Protein AF-A0A961V5B6-F1 (afdb_monomer_lite)

pLDDT: mean 80.82, std 15.7, range [35.03, 98.06]

Secondary structure (DSSP, 8-state):
------HHHHHHHHHHHHHHHHHHHHTTS------PPPPPPPPPPPPP-PPP----PPPP---------------S-------SS---EEEE---TT----TT---EEEP-TTHHHHHHHHHHHHHHHHHHHHHHHT-

Sequence (138 aa):
MASIFKPSRIISVAILLGAAGWVLSGEFGPLAEEQAPPEAAAPTQPVIPVQKVSVITAAPAEHQRSITLDCTTEADKSSIAVARANGVIVSLDVDRGDKVTAGETIATLSDEGRQAAVLQAKALLEQRQAEYDANKAL

Structure (mmCIF, N/CA/C/O backbone):
data_AF-A0A961V5B6-F1
#
_entry.id   AF-A0A961V5B6-F1
#
loop_
_atom_site.group_PDB
_atom_site.id
_atom_site.type_symbol
_atom_site.label_atom_id
_atom_site.label_alt_id
_atom_site.label_comp_id
_atom_site.label_asym_id
_atom_site.label_entity_id
_atom_site.label_seq_id
_atom_site.pdbx_PDB_ins_code
_atom_site.Cartn_x
_atom_site.Cartn_y
_atom_site.Cartn_z
_atom_site.occupancy
_atom_site.B_iso_or_equiv
_atom_site.auth_seq_id
_atom_site.auth_comp_id
_atom_site.auth_asym_id
_atom_site.auth_atom_id
_atom_site.pdbx_PDB_model_num
ATOM 1 N N . MET A 1 1 ? 29.535 62.361 -139.869 1.00 43.06 1 MET A N 1
ATOM 2 C CA . MET A 1 1 ? 30.881 62.222 -140.465 1.00 43.06 1 MET A CA 1
ATOM 3 C C . MET A 1 1 ? 31.906 62.675 -139.427 1.00 43.06 1 MET A C 1
ATOM 5 O O . MET A 1 1 ? 31.739 63.754 -138.888 1.00 43.06 1 MET A O 1
ATOM 9 N N . ALA A 1 2 ? 32.875 61.807 -139.113 1.00 49.53 2 ALA A N 1
ATOM 10 C CA . ALA A 1 2 ? 34.070 62.023 -138.277 1.00 49.53 2 ALA A CA 1
ATOM 11 C C . ALA A 1 2 ? 33.914 62.441 -136.790 1.00 49.53 2 ALA A C 1
ATOM 13 O O . ALA A 1 2 ? 33.891 63.612 -136.438 1.00 49.53 2 ALA A O 1
ATOM 14 N N . SER A 1 3 ? 34.007 61.452 -135.893 1.00 56.03 3 SER A N 1
ATOM 15 C CA . SER A 1 3 ? 34.935 61.511 -134.746 1.00 56.03 3 SER A CA 1
ATOM 16 C C . SER A 1 3 ? 35.261 60.070 -134.324 1.00 56.03 3 SER A C 1
ATOM 18 O O . SER A 1 3 ? 34.762 59.540 -133.334 1.00 56.03 3 SER A O 1
ATOM 20 N N . ILE A 1 4 ? 36.022 59.388 -135.186 1.00 60.25 4 ILE A N 1
ATOM 21 C CA . ILE A 1 4 ? 36.397 57.964 -135.078 1.00 60.25 4 ILE A CA 1
ATOM 22 C C . ILE A 1 4 ? 37.660 57.768 -134.206 1.00 60.25 4 ILE A C 1
ATOM 24 O O . ILE A 1 4 ? 38.036 56.645 -133.897 1.00 60.25 4 ILE A O 1
ATOM 28 N N . PHE A 1 5 ? 38.250 58.850 -133.686 1.00 59.81 5 PHE A N 1
ATOM 29 C CA . PHE A 1 5 ? 39.493 58.818 -132.909 1.00 59.81 5 PHE A CA 1
ATOM 30 C C . PHE A 1 5 ? 39.295 59.333 -131.471 1.00 59.81 5 PHE A C 1
ATOM 32 O O . PHE A 1 5 ? 39.685 60.446 -131.131 1.00 59.81 5 PHE A O 1
ATOM 39 N N . LYS A 1 6 ? 38.680 58.511 -130.606 1.00 71.56 6 LYS A N 1
ATOM 40 C CA . LYS A 1 6 ? 38.851 58.601 -129.140 1.00 71.56 6 LYS A CA 1
ATOM 41 C C . LYS A 1 6 ? 39.919 57.569 -128.739 1.00 71.56 6 LYS A C 1
ATOM 43 O O . LYS A 1 6 ? 39.767 56.419 -129.155 1.00 71.56 6 LYS A O 1
ATOM 48 N N . PRO A 1 7 ? 40.926 57.904 -127.908 1.00 69.31 7 PRO A N 1
ATOM 49 C CA . PRO A 1 7 ? 41.998 56.970 -127.526 1.00 69.31 7 PRO A CA 1
ATOM 50 C C . PRO A 1 7 ? 41.455 55.671 -126.912 1.00 69.31 7 PRO A C 1
ATOM 52 O O . PRO A 1 7 ? 41.961 54.589 -127.188 1.00 69.31 7 PRO A O 1
ATOM 55 N N . SER A 1 8 ? 40.334 55.759 -126.191 1.00 70.19 8 SER A N 1
ATOM 56 C CA . SER A 1 8 ? 39.622 54.602 -125.640 1.00 70.19 8 SER A CA 1
ATOM 57 C C . SER A 1 8 ? 39.168 53.586 -126.701 1.00 70.19 8 SER A C 1
ATOM 59 O O . SER A 1 8 ? 39.283 52.392 -126.457 1.00 70.19 8 SER A O 1
ATOM 61 N N . ARG A 1 9 ? 38.720 54.008 -127.895 1.00 75.00 9 ARG A N 1
ATOM 62 C CA . ARG A 1 9 ? 38.249 53.066 -128.931 1.00 75.00 9 ARG A CA 1
ATOM 63 C C . ARG A 1 9 ? 39.391 52.295 -129.589 1.00 75.00 9 ARG A C 1
ATOM 65 O O . ARG A 1 9 ? 39.217 51.124 -129.902 1.00 75.00 9 ARG A O 1
ATOM 72 N N . ILE A 1 10 ? 40.552 52.928 -129.757 1.00 79.69 10 ILE A N 1
ATOM 73 C CA . ILE A 1 10 ? 41.755 52.266 -130.285 1.00 79.69 10 ILE A CA 1
ATOM 74 C C . ILE A 1 10 ? 42.241 51.213 -129.286 1.00 79.69 10 ILE A C 1
ATOM 76 O O . ILE A 1 10 ? 42.517 50.083 -129.676 1.00 79.69 10 ILE A O 1
ATOM 80 N N . ILE A 1 11 ? 42.264 51.560 -127.994 1.00 80.19 11 ILE A N 1
ATOM 81 C CA . ILE A 1 11 ? 42.634 50.632 -126.919 1.00 80.19 11 ILE A CA 1
ATOM 82 C C . ILE A 1 11 ? 41.656 49.450 -126.866 1.00 80.19 11 ILE A C 1
ATOM 84 O O . ILE A 1 11 ? 42.095 48.308 -126.783 1.00 80.19 11 ILE A O 1
ATOM 88 N N . SER A 1 12 ? 40.345 49.687 -126.996 1.00 76.81 12 SER A N 1
ATOM 89 C CA . SER A 1 12 ? 39.357 48.602 -127.049 1.00 76.81 12 SER A CA 1
ATOM 90 C C . SER A 1 12 ? 39.574 47.666 -128.238 1.00 76.81 12 SER A C 1
ATOM 92 O O . SER A 1 12 ? 39.544 46.457 -128.048 1.00 76.81 12 SER A O 1
ATOM 94 N N . VAL A 1 13 ? 39.833 48.190 -129.442 1.00 83.75 13 VAL A N 1
ATOM 95 C CA . VAL A 1 13 ? 40.105 47.351 -130.625 1.00 83.75 13 VAL A CA 1
ATOM 96 C C . VAL A 1 13 ? 41.406 46.560 -130.458 1.00 83.75 13 VAL A C 1
ATOM 98 O O . VAL A 1 13 ? 41.445 45.384 -130.809 1.00 83.75 13 VAL A O 1
ATOM 101 N N . ALA A 1 14 ? 42.447 47.157 -129.871 1.00 84.25 14 ALA A N 1
ATOM 102 C CA . ALA A 1 14 ? 43.708 46.470 -129.600 1.00 84.25 14 ALA A CA 1
ATOM 103 C C . ALA A 1 14 ? 43.548 45.327 -128.581 1.00 84.25 14 ALA A C 1
ATOM 105 O O . ALA A 1 14 ? 44.063 44.235 -128.809 1.00 84.25 14 ALA A O 1
ATOM 106 N N . ILE A 1 15 ? 42.791 45.542 -127.498 1.00 85.62 15 ILE A N 1
ATOM 107 C CA . ILE A 1 15 ? 42.483 44.492 -126.513 1.00 85.62 15 ILE A CA 1
ATOM 108 C C . ILE A 1 15 ? 41.658 43.375 -127.161 1.00 85.62 15 ILE A C 1
ATOM 110 O O . ILE A 1 15 ? 41.930 42.203 -126.922 1.00 85.62 15 ILE A O 1
ATOM 114 N N . LEU A 1 16 ? 40.683 43.722 -128.005 1.00 85.94 16 LEU A N 1
ATOM 115 C CA . LEU A 1 16 ? 39.816 42.747 -128.670 1.00 85.94 16 LEU A CA 1
ATOM 116 C C . LEU A 1 16 ? 40.607 41.881 -129.664 1.00 85.94 16 LEU A C 1
ATOM 118 O O . LEU A 1 16 ? 40.437 40.666 -129.678 1.00 85.94 16 LEU A O 1
ATOM 122 N N . LEU A 1 17 ? 41.532 42.478 -130.423 1.00 87.62 17 LEU A N 1
ATOM 123 C CA . LEU A 1 17 ? 42.454 41.735 -131.288 1.00 87.62 17 LEU A CA 1
ATOM 124 C C . LEU A 1 17 ? 43.457 40.892 -130.491 1.00 87.62 17 LEU A C 1
ATOM 126 O O . LEU A 1 17 ? 43.733 39.761 -130.881 1.00 87.62 17 LEU A O 1
ATOM 130 N N . GLY A 1 18 ? 43.965 41.398 -129.365 1.00 87.38 18 GLY A N 1
ATOM 131 C CA . GLY A 1 18 ? 44.850 40.640 -128.478 1.00 87.38 18 GLY A CA 1
ATOM 132 C C . GLY A 1 18 ? 44.160 39.418 -127.867 1.00 87.38 18 GLY A C 1
ATOM 133 O O . GLY A 1 18 ? 44.711 38.323 -127.901 1.00 87.38 18 GLY A O 1
ATOM 134 N N . ALA A 1 19 ? 42.930 39.581 -127.377 1.00 83.31 19 ALA A N 1
ATOM 135 C CA . ALA A 1 19 ? 42.130 38.490 -126.826 1.00 83.31 19 ALA A CA 1
ATOM 136 C C . ALA A 1 19 ? 41.727 37.474 -127.905 1.00 83.31 19 ALA A C 1
ATOM 138 O O . ALA A 1 19 ? 41.834 36.272 -127.677 1.00 83.31 19 ALA A O 1
ATOM 139 N N . ALA A 1 20 ? 41.326 37.936 -129.095 1.00 82.19 20 ALA A N 1
ATOM 140 C CA . ALA A 1 20 ? 41.013 37.052 -130.216 1.00 82.19 20 ALA A CA 1
ATOM 141 C C . ALA A 1 20 ? 42.246 36.258 -130.676 1.00 82.19 20 ALA A C 1
ATOM 143 O O . ALA A 1 20 ? 42.146 35.054 -130.893 1.00 82.19 20 ALA A O 1
ATOM 144 N N . GLY A 1 21 ? 43.414 36.903 -130.763 1.00 82.81 21 GLY A N 1
ATOM 145 C CA . GLY A 1 21 ? 44.679 36.235 -131.071 1.00 82.81 21 GLY A CA 1
ATOM 146 C C . GLY A 1 21 ? 45.095 35.226 -129.998 1.00 82.81 21 GLY A C 1
ATOM 147 O O . GLY A 1 21 ? 45.546 34.136 -130.333 1.00 82.81 21 GLY A O 1
ATOM 148 N N . TRP A 1 22 ? 44.890 35.546 -128.717 1.00 82.12 22 TRP A N 1
ATOM 149 C CA . TRP A 1 22 ? 45.167 34.635 -127.602 1.00 82.12 22 TRP A CA 1
ATOM 150 C C . TRP A 1 22 ? 44.272 33.393 -127.630 1.00 82.12 22 TRP A C 1
ATOM 152 O O . TRP A 1 22 ? 44.766 32.277 -127.501 1.00 82.12 22 TRP A O 1
ATOM 162 N N . VAL A 1 23 ? 42.964 33.573 -127.835 1.00 77.94 23 VAL A N 1
ATOM 163 C CA . VAL A 1 23 ? 42.005 32.459 -127.907 1.00 77.94 23 VAL A CA 1
ATOM 164 C C . VAL A 1 23 ? 42.283 31.588 -129.130 1.00 77.94 23 VAL A C 1
ATOM 166 O O . VAL A 1 23 ? 42.358 30.373 -128.989 1.00 77.94 23 VAL A O 1
ATOM 169 N N . LEU A 1 24 ? 42.546 32.185 -130.301 1.00 75.50 24 LEU A N 1
ATOM 170 C CA . LEU A 1 24 ? 42.969 31.412 -131.474 1.00 75.50 24 LEU A CA 1
ATOM 171 C C . LEU A 1 24 ? 44.309 30.692 -131.257 1.00 75.50 24 LEU A C 1
ATOM 173 O O . LEU A 1 24 ? 44.512 29.631 -131.835 1.00 75.50 24 LEU A O 1
ATOM 177 N N . SER A 1 25 ? 45.215 31.232 -130.436 1.00 72.88 25 SER A N 1
ATOM 178 C CA . SER A 1 25 ? 46.478 30.565 -130.091 1.00 72.88 25 SER A CA 1
ATOM 179 C C . SER A 1 25 ? 46.296 29.395 -129.116 1.00 72.88 25 SER A C 1
ATOM 181 O O . SER A 1 25 ? 47.168 28.530 -129.062 1.00 72.88 25 SER A O 1
ATOM 183 N N . GLY A 1 26 ? 45.206 29.363 -128.344 1.00 64.38 26 GLY A N 1
ATOM 184 C CA . GLY A 1 26 ? 44.934 28.310 -127.363 1.00 64.38 26 GLY A CA 1
ATOM 185 C C . GLY A 1 26 ? 44.468 26.987 -127.978 1.00 64.38 26 GLY A C 1
ATOM 186 O O . GLY A 1 26 ? 44.715 25.936 -127.396 1.00 64.38 26 GLY A O 1
ATOM 187 N N . GLU A 1 27 ? 43.864 27.019 -129.169 1.00 66.31 27 GLU A N 1
ATOM 188 C CA . GLU A 1 27 ? 43.290 25.827 -129.821 1.00 66.31 27 GLU A CA 1
ATOM 189 C C . GLU A 1 27 ? 44.339 24.951 -130.553 1.00 66.31 27 GLU A C 1
ATOM 191 O O . GLU A 1 27 ? 44.025 23.846 -130.986 1.00 66.31 27 GLU A O 1
ATOM 196 N N . PHE A 1 28 ? 45.594 25.407 -130.699 1.00 59.09 28 PHE A N 1
ATOM 197 C CA . PHE A 1 28 ? 46.658 24.680 -131.426 1.00 59.09 28 PHE A CA 1
ATOM 198 C C . PHE A 1 28 ? 47.713 24.004 -130.519 1.00 59.09 28 PHE A C 1
ATOM 200 O O . PHE A 1 28 ? 48.795 23.647 -130.989 1.00 59.09 28 PHE A O 1
ATOM 207 N N . GLY A 1 29 ? 47.418 23.803 -129.228 1.00 58.09 29 GLY A N 1
ATOM 208 C CA . GLY A 1 29 ? 48.256 23.037 -128.290 1.00 58.09 29 GLY A CA 1
ATOM 209 C C . GLY A 1 29 ? 47.795 21.573 -128.148 1.00 58.09 29 GLY A C 1
ATOM 210 O O . GLY A 1 29 ? 46.592 21.333 -128.102 1.00 58.09 29 GLY A O 1
ATOM 211 N N . PRO A 1 30 ? 48.708 20.580 -128.097 1.00 49.88 30 PRO A N 1
ATOM 212 C CA . PRO A 1 30 ? 48.366 19.158 -128.196 1.00 49.88 30 PRO A CA 1
ATOM 213 C C . PRO A 1 30 ? 47.560 18.650 -126.991 1.00 49.88 30 PRO 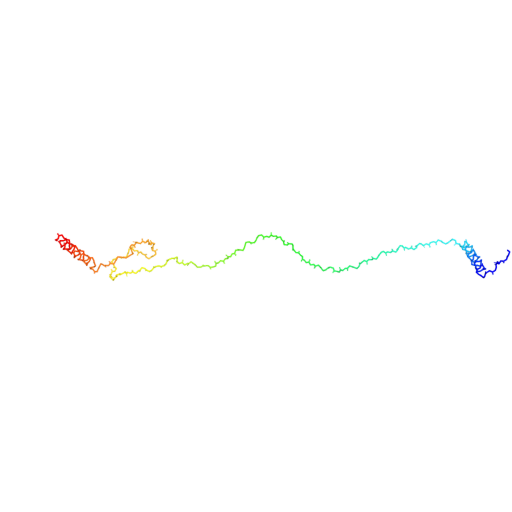A C 1
ATOM 215 O O . PRO A 1 30 ? 47.817 19.047 -125.856 1.00 49.88 30 PRO A O 1
ATOM 218 N N . LEU A 1 31 ? 46.616 17.737 -127.257 1.00 53.81 31 LEU A N 1
ATOM 219 C CA . LEU A 1 31 ? 45.800 17.048 -126.256 1.00 53.81 31 LEU A CA 1
ATOM 220 C C . LEU A 1 31 ? 46.696 16.381 -125.200 1.00 53.81 31 LEU A C 1
ATOM 222 O O . LEU A 1 31 ? 47.397 15.416 -125.503 1.00 53.81 31 LEU A O 1
ATOM 226 N N . ALA A 1 32 ? 46.653 16.894 -123.972 1.00 47.47 32 ALA A N 1
ATOM 227 C CA . ALA A 1 32 ? 47.271 16.295 -122.797 1.00 47.47 32 ALA A CA 1
ATOM 228 C C . ALA A 1 32 ? 46.168 15.915 -121.797 1.00 47.47 32 ALA A C 1
ATOM 230 O O . ALA A 1 32 ? 45.407 16.768 -121.342 1.00 47.47 32 ALA A O 1
ATOM 231 N N . GLU A 1 33 ? 46.068 14.618 -121.515 1.00 45.41 33 GLU A N 1
ATOM 232 C CA . GLU A 1 33 ? 45.246 14.024 -120.461 1.00 45.41 33 GLU A CA 1
ATOM 233 C C . GLU A 1 33 ? 45.683 14.477 -119.053 1.00 45.41 33 GLU A C 1
ATOM 235 O O . GLU A 1 33 ? 46.868 14.699 -118.805 1.00 45.41 33 GLU A O 1
ATOM 240 N N . GLU A 1 34 ? 44.701 14.458 -118.138 1.00 40.81 34 GLU A N 1
ATOM 241 C CA . GLU A 1 34 ? 44.824 14.068 -116.721 1.00 40.81 34 GLU A CA 1
ATOM 242 C C . GLU A 1 34 ? 44.805 15.154 -115.602 1.00 40.81 34 GLU A C 1
ATOM 244 O O . GLU A 1 34 ? 45.615 16.076 -115.553 1.00 40.81 34 GLU A O 1
ATOM 249 N N . GLN A 1 35 ? 43.904 14.887 -114.630 1.00 35.03 35 GLN A N 1
ATOM 250 C CA . GLN A 1 35 ? 43.774 15.326 -113.218 1.00 35.03 35 GLN A CA 1
ATOM 251 C C . GLN A 1 35 ? 42.847 16.500 -112.813 1.00 35.03 35 GLN A C 1
ATOM 253 O O . GLN A 1 35 ? 43.158 17.684 -112.918 1.00 35.03 35 GLN A O 1
ATOM 258 N N . ALA A 1 36 ? 41.726 16.113 -112.183 1.00 45.94 36 ALA A N 1
ATOM 259 C CA . ALA A 1 36 ? 40.773 16.940 -111.437 1.00 45.94 36 ALA A CA 1
ATOM 260 C C . ALA A 1 36 ? 41.223 17.211 -109.973 1.00 45.94 36 ALA A C 1
ATOM 262 O O . ALA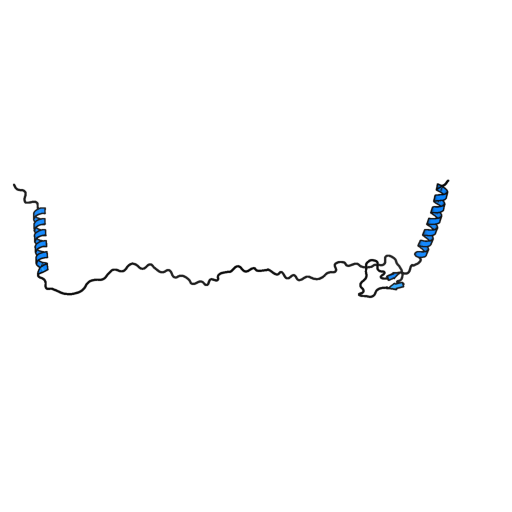 A 1 36 ? 41.631 16.266 -109.293 1.00 45.94 36 ALA A O 1
ATOM 263 N N . PRO A 1 37 ? 41.101 18.449 -109.446 1.00 56.00 37 PRO A N 1
ATOM 264 C CA . PRO A 1 37 ? 41.290 18.747 -108.012 1.00 56.00 37 PRO A CA 1
ATOM 265 C C . PRO A 1 37 ? 40.028 18.567 -107.121 1.00 56.00 37 PRO A C 1
ATOM 267 O O . PRO A 1 37 ? 38.917 18.753 -107.617 1.00 56.00 37 PRO A O 1
ATOM 270 N N . PRO A 1 38 ? 40.176 18.249 -105.809 1.00 49.09 38 PRO A N 1
ATOM 271 C CA . PRO A 1 38 ? 39.114 17.708 -104.947 1.00 49.09 38 PRO A CA 1
ATOM 272 C C . PRO A 1 38 ? 38.371 18.724 -104.048 1.00 49.09 38 PRO A C 1
ATOM 274 O O . PRO A 1 38 ? 38.871 19.799 -103.721 1.00 49.09 38 PRO A O 1
ATOM 277 N N . GLU A 1 39 ? 37.175 18.300 -103.622 1.00 51.47 39 GLU A N 1
ATOM 278 C CA . GLU A 1 39 ? 36.188 18.912 -102.714 1.00 51.47 39 GLU A CA 1
ATOM 279 C C . GLU A 1 39 ? 36.767 19.425 -101.370 1.00 51.47 39 GLU A C 1
ATOM 281 O O . GLU A 1 39 ? 37.502 18.717 -100.678 1.00 51.47 39 GLU A O 1
ATOM 286 N N . ALA A 1 40 ? 36.386 20.641 -100.954 1.00 48.06 40 ALA A N 1
ATOM 287 C CA . ALA A 1 40 ? 36.785 21.251 -99.682 1.00 48.06 40 ALA A CA 1
ATOM 288 C C . ALA A 1 40 ? 35.875 20.819 -98.509 1.00 48.06 40 ALA A C 1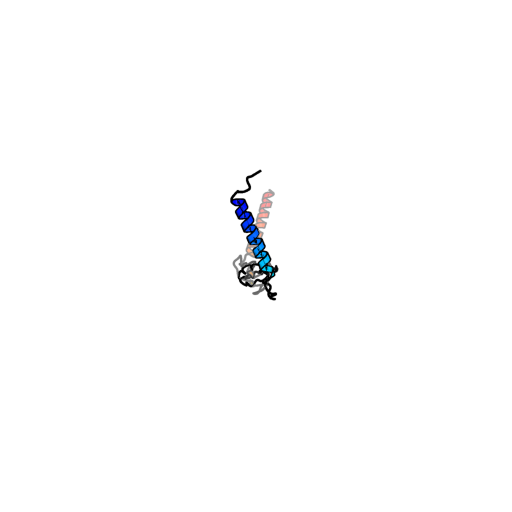
ATOM 290 O O . ALA A 1 40 ? 34.655 20.957 -98.561 1.00 48.06 40 ALA A O 1
ATOM 291 N N . ALA A 1 41 ? 36.492 20.330 -97.428 1.00 50.16 41 ALA A N 1
ATOM 292 C CA . ALA A 1 41 ? 35.846 19.826 -96.214 1.00 50.16 41 ALA A CA 1
ATOM 293 C C . ALA A 1 41 ? 35.311 20.932 -95.271 1.00 50.16 41 ALA A C 1
ATOM 295 O O . ALA A 1 41 ? 35.925 21.987 -95.109 1.00 50.16 41 ALA A O 1
ATOM 296 N N . ALA A 1 42 ? 34.184 20.655 -94.602 1.00 51.50 42 ALA A N 1
ATOM 297 C CA . ALA A 1 42 ? 33.526 21.518 -93.611 1.00 51.50 42 ALA A CA 1
ATOM 298 C C . ALA A 1 42 ? 34.279 21.590 -92.253 1.00 51.50 42 ALA A C 1
ATOM 300 O O . ALA A 1 42 ? 34.968 20.635 -91.891 1.00 51.50 42 ALA A O 1
ATOM 301 N N . PRO A 1 43 ? 34.141 22.682 -91.465 1.00 50.81 43 PRO A N 1
ATOM 302 C CA . PRO A 1 43 ? 34.921 22.888 -90.243 1.00 50.81 43 P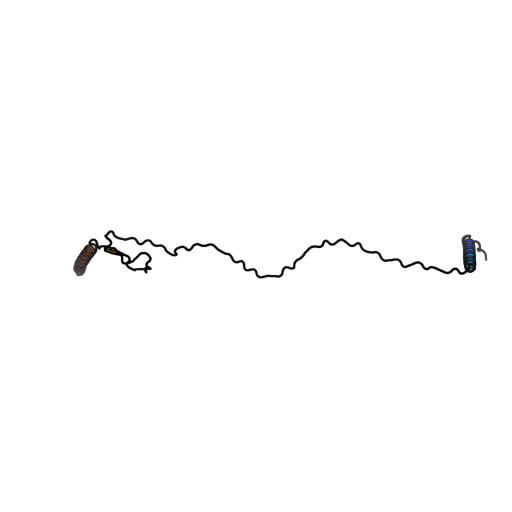RO A CA 1
ATOM 303 C C . PRO A 1 43 ? 34.402 22.077 -89.041 1.00 50.81 43 PRO A C 1
ATOM 305 O O . PRO A 1 43 ? 33.218 22.100 -88.703 1.00 50.81 43 PRO A O 1
ATOM 308 N N . THR A 1 44 ? 35.326 21.401 -88.355 1.00 53.25 44 THR A N 1
ATOM 309 C CA . THR A 1 44 ? 35.107 20.612 -87.131 1.00 53.25 44 THR A CA 1
ATOM 310 C C . THR A 1 44 ? 35.075 21.509 -85.887 1.00 53.25 44 THR A C 1
ATOM 312 O O . THR A 1 44 ? 36.004 22.279 -85.650 1.00 53.25 44 THR A O 1
ATOM 315 N N . GLN A 1 45 ? 34.025 21.398 -85.066 1.00 60.22 45 GLN A N 1
ATOM 316 C CA . GLN A 1 45 ? 33.906 22.103 -83.778 1.00 60.22 45 GLN A CA 1
ATOM 317 C C . GLN A 1 45 ? 34.781 21.446 -82.685 1.00 60.22 45 GLN A C 1
ATOM 319 O O . GLN A 1 45 ? 34.901 20.218 -82.667 1.00 60.22 45 GLN A O 1
ATOM 324 N N . PRO A 1 46 ? 35.377 22.218 -81.753 1.00 61.81 46 PRO A N 1
ATOM 325 C CA . PRO A 1 46 ? 36.260 21.679 -80.720 1.00 61.81 46 PRO A CA 1
ATOM 326 C C . PRO A 1 46 ? 35.480 20.954 -79.610 1.00 61.81 46 PRO A C 1
ATOM 328 O O . PRO A 1 46 ? 34.526 21.481 -79.041 1.00 61.81 46 PRO A O 1
ATOM 331 N N . VAL A 1 47 ? 35.922 19.738 -79.282 1.00 63.44 47 VAL A N 1
ATOM 332 C CA . VAL A 1 47 ? 35.336 18.871 -78.249 1.00 63.44 47 VAL A CA 1
ATOM 333 C C . VAL A 1 47 ? 35.907 19.239 -76.874 1.00 63.44 47 VAL A C 1
ATOM 335 O O . VAL A 1 47 ? 37.105 19.099 -76.635 1.00 63.44 47 VAL A O 1
ATOM 338 N N . ILE A 1 48 ? 35.051 19.700 -75.959 1.00 66.38 48 ILE A N 1
ATOM 339 C CA . ILE A 1 48 ? 35.401 19.995 -74.559 1.00 66.38 48 ILE A CA 1
ATOM 340 C C . ILE A 1 48 ? 35.499 18.666 -73.779 1.00 66.38 48 ILE A C 1
ATOM 342 O O . ILE A 1 48 ? 34.568 17.860 -73.860 1.00 66.38 48 ILE A O 1
ATOM 346 N N . PRO A 1 49 ? 36.577 18.398 -73.014 1.00 71.31 49 PRO A N 1
ATOM 347 C CA . PRO A 1 49 ? 36.713 17.146 -72.276 1.00 71.31 49 PRO A CA 1
ATOM 348 C C . PRO A 1 49 ? 35.747 17.106 -71.084 1.00 71.31 49 PRO A C 1
ATOM 350 O O . PRO A 1 49 ? 35.926 17.803 -70.087 1.00 71.31 49 PRO A O 1
ATOM 353 N N . VAL A 1 50 ? 34.716 16.268 -71.182 1.00 70.94 50 VAL A N 1
ATOM 354 C CA . VAL A 1 50 ? 33.759 16.013 -70.097 1.00 70.94 50 VAL A CA 1
ATOM 355 C C . VAL A 1 50 ? 34.386 15.132 -69.013 1.00 70.94 50 VAL A C 1
ATOM 357 O O . VAL A 1 50 ? 34.834 14.013 -69.275 1.00 70.94 50 VAL A O 1
ATOM 360 N N . GLN A 1 51 ? 34.416 15.636 -67.778 1.00 75.56 51 GLN A N 1
ATOM 361 C CA . GLN A 1 51 ? 34.850 14.874 -66.608 1.00 75.56 51 GLN A CA 1
ATOM 362 C C . GLN A 1 51 ? 33.809 13.804 -66.263 1.00 75.56 51 GLN A C 1
ATOM 364 O O . GLN A 1 51 ? 32.623 14.092 -66.110 1.00 75.56 51 GLN A O 1
ATOM 369 N N . LYS A 1 52 ? 34.257 12.550 -66.144 1.00 78.69 52 LYS A N 1
ATOM 370 C CA . LYS A 1 52 ? 33.401 11.426 -65.756 1.00 78.69 52 LYS A CA 1
ATOM 371 C C . LYS A 1 52 ? 33.179 11.456 -64.246 1.00 78.69 52 LYS A C 1
ATOM 373 O O . LYS A 1 52 ? 34.135 11.335 -63.486 1.00 78.69 52 LYS A O 1
ATOM 378 N N . VAL A 1 53 ? 31.922 11.574 -63.833 1.00 81.38 53 VAL A N 1
ATOM 379 C CA . VAL A 1 53 ? 31.493 11.468 -62.435 1.00 81.38 53 VAL A CA 1
ATOM 380 C C . VAL A 1 53 ? 30.611 10.238 -62.266 1.00 81.38 53 VAL A C 1
ATOM 382 O O . VAL A 1 53 ? 29.845 9.885 -63.164 1.00 81.38 53 VAL A O 1
ATOM 385 N N . SER A 1 54 ? 30.726 9.566 -61.127 1.00 78.69 54 SER A N 1
ATOM 386 C CA . SER A 1 54 ? 29.799 8.506 -60.747 1.00 78.69 54 SER A CA 1
ATOM 387 C C . SER A 1 54 ? 28.557 9.127 -60.116 1.00 78.69 54 SER A C 1
ATOM 389 O O . SER A 1 54 ? 28.648 9.953 -59.209 1.00 78.69 54 SER A O 1
ATOM 391 N N . VAL A 1 55 ? 27.386 8.721 -60.599 1.00 86.38 55 VAL A N 1
ATOM 392 C CA . VAL A 1 55 ? 26.093 9.108 -60.030 1.00 86.38 55 VAL A CA 1
ATOM 393 C C . VAL A 1 55 ? 25.323 7.861 -59.629 1.00 86.38 55 VAL A C 1
ATOM 395 O O . VAL A 1 55 ? 25.451 6.810 -60.257 1.00 86.38 55 VAL A O 1
ATOM 398 N N . ILE A 1 56 ? 24.512 7.992 -58.586 1.00 85.62 56 ILE A N 1
ATOM 399 C CA . ILE A 1 56 ? 23.536 6.986 -58.184 1.00 85.62 56 ILE A CA 1
ATOM 400 C C . ILE A 1 56 ? 22.173 7.658 -58.048 1.00 85.62 56 ILE A C 1
ATOM 402 O O . ILE A 1 56 ? 22.057 8.745 -57.480 1.00 85.62 56 ILE A O 1
ATOM 406 N N . THR A 1 57 ? 21.141 7.027 -58.602 1.00 84.12 57 THR A N 1
ATOM 407 C CA . THR A 1 57 ? 19.767 7.523 -58.520 1.00 84.12 57 THR A CA 1
ATOM 408 C C . THR A 1 57 ? 19.167 7.113 -57.181 1.00 84.12 57 THR A C 1
ATOM 410 O O . THR A 1 57 ? 19.019 5.925 -56.901 1.00 84.12 57 THR A O 1
ATOM 413 N N . ALA A 1 58 ? 18.824 8.095 -56.348 1.00 81.88 58 ALA A N 1
ATOM 414 C CA . ALA A 1 58 ? 18.134 7.848 -55.089 1.00 81.88 58 ALA A CA 1
ATOM 415 C C . ALA A 1 58 ? 16.653 7.534 -55.357 1.00 81.88 58 ALA A C 1
ATOM 417 O O . ALA A 1 58 ? 15.936 8.355 -55.929 1.00 81.88 58 ALA A O 1
ATOM 418 N N . ALA A 1 59 ? 16.202 6.351 -54.940 1.00 85.62 59 ALA A N 1
ATOM 419 C CA . ALA A 1 59 ? 14.788 5.996 -54.909 1.00 85.62 59 ALA A CA 1
ATOM 420 C C . ALA A 1 59 ? 14.206 6.311 -53.519 1.00 85.62 59 ALA A C 1
ATOM 422 O O . ALA A 1 59 ? 14.898 6.108 -52.516 1.00 85.62 59 ALA A O 1
ATOM 423 N N . PRO A 1 60 ? 12.957 6.802 -53.429 1.00 79.19 60 PRO A N 1
ATOM 424 C CA . PRO A 1 60 ? 12.313 7.045 -52.147 1.00 79.19 60 PRO A CA 1
ATOM 425 C C . PRO A 1 60 ? 12.112 5.716 -51.412 1.00 79.19 60 PRO A C 1
ATOM 427 O O . PRO A 1 60 ? 11.435 4.817 -51.904 1.00 79.19 60 PRO A O 1
ATOM 430 N N . ALA A 1 61 ? 12.716 5.604 -50.232 1.00 82.38 61 ALA A N 1
ATOM 431 C CA . ALA A 1 61 ? 12.527 4.491 -49.314 1.00 82.38 61 ALA A CA 1
ATOM 432 C C . ALA A 1 61 ? 11.926 5.029 -48.012 1.00 82.38 61 ALA A C 1
ATOM 434 O O . ALA A 1 61 ? 12.417 6.019 -47.466 1.00 82.38 61 ALA A O 1
ATOM 435 N N . GLU A 1 62 ? 10.868 4.388 -47.513 1.00 79.62 62 GLU A N 1
ATOM 436 C CA . GLU A 1 62 ? 10.344 4.695 -46.183 1.00 79.62 62 GLU A CA 1
ATOM 437 C C . GLU A 1 62 ? 11.361 4.269 -45.125 1.00 79.62 62 GLU A C 1
ATOM 439 O O . GLU A 1 62 ? 11.805 3.122 -45.080 1.00 79.62 62 GLU A O 1
ATOM 444 N N . HIS A 1 63 ? 11.745 5.213 -44.270 1.00 77.44 63 HIS A N 1
ATOM 445 C CA . HIS A 1 63 ? 12.694 4.976 -43.195 1.00 77.44 63 HIS A CA 1
ATOM 446 C C . HIS A 1 63 ? 12.000 5.235 -41.861 1.00 77.44 63 HIS A C 1
ATOM 448 O O . HIS A 1 63 ? 11.719 6.381 -41.509 1.00 77.44 63 HIS A O 1
ATOM 454 N N . GLN A 1 64 ? 11.710 4.174 -41.108 1.00 74.44 64 GLN A N 1
ATOM 455 C CA . GLN A 1 64 ? 11.239 4.310 -39.734 1.00 74.44 64 GLN A CA 1
ATOM 456 C C . GLN A 1 64 ? 12.442 4.450 -38.805 1.00 74.44 64 GLN A C 1
ATOM 458 O O . GLN A 1 64 ? 13.229 3.524 -38.624 1.00 74.44 64 GLN A O 1
ATOM 463 N N . ARG A 1 65 ? 12.586 5.630 -38.202 1.00 81.38 65 ARG A N 1
ATOM 464 C CA . ARG A 1 65 ? 13.518 5.841 -37.094 1.00 81.38 65 ARG A CA 1
ATOM 465 C C . ARG A 1 65 ? 12.978 5.125 -35.857 1.00 81.38 65 ARG A C 1
ATOM 467 O O . ARG A 1 65 ? 12.012 5.589 -35.260 1.00 81.38 65 ARG A O 1
ATOM 474 N N . SER A 1 66 ? 13.613 4.031 -35.451 1.00 83.00 66 SER A N 1
ATOM 475 C CA . SER A 1 66 ? 13.417 3.457 -34.120 1.00 83.00 66 SER A CA 1
ATOM 476 C C . SER A 1 66 ? 14.273 4.218 -33.107 1.00 83.00 66 SER A C 1
ATOM 478 O O . SER A 1 66 ? 15.480 4.363 -33.307 1.00 83.00 66 SER A O 1
ATOM 480 N N . ILE A 1 67 ? 13.663 4.700 -32.026 1.00 84.06 67 ILE A N 1
ATOM 481 C CA . ILE A 1 67 ? 14.376 5.302 -30.896 1.00 84.06 67 ILE A CA 1
ATOM 482 C C . ILE A 1 67 ? 14.393 4.266 -29.775 1.00 84.06 67 ILE A C 1
ATOM 484 O O . ILE A 1 67 ? 13.341 3.915 -29.246 1.00 84.06 67 ILE A O 1
ATOM 488 N N . THR A 1 68 ? 15.579 3.772 -29.431 1.00 90.00 68 THR A N 1
ATOM 489 C CA . THR A 1 68 ? 15.774 2.911 -28.262 1.00 90.00 68 THR A CA 1
ATOM 490 C C . THR A 1 68 ? 16.039 3.799 -27.056 1.00 90.00 68 THR A C 1
ATOM 492 O O . THR A 1 68 ? 16.931 4.647 -27.102 1.00 90.00 68 THR A O 1
ATOM 495 N N . LEU A 1 69 ? 15.246 3.630 -26.001 1.00 90.00 69 LEU A N 1
ATOM 496 C CA . LEU A 1 69 ? 15.405 4.347 -24.743 1.00 90.00 69 LEU A CA 1
ATOM 497 C C . LEU A 1 69 ? 15.774 3.346 -23.656 1.00 90.00 69 LEU A C 1
ATOM 499 O O . LEU A 1 69 ? 15.034 2.393 -23.415 1.00 90.00 69 LEU A O 1
ATOM 503 N N . ASP A 1 70 ? 16.888 3.600 -22.985 1.00 92.12 70 ASP A N 1
ATOM 504 C CA . ASP A 1 70 ? 17.244 2.877 -21.774 1.00 92.12 70 ASP A CA 1
ATOM 505 C C . ASP A 1 70 ? 16.487 3.508 -20.609 1.00 92.12 70 ASP A C 1
ATOM 507 O O . ASP A 1 70 ? 16.604 4.704 -20.333 1.00 92.12 70 ASP A O 1
ATOM 511 N N . CYS A 1 71 ? 15.649 2.717 -19.952 1.00 92.50 71 CYS A N 1
ATOM 512 C CA . CYS A 1 71 ? 14.822 3.158 -18.838 1.00 92.50 71 CYS A CA 1
ATOM 513 C C . CYS A 1 71 ? 14.975 2.182 -17.676 1.00 92.50 71 CYS A C 1
ATOM 515 O O . CYS A 1 71 ? 15.237 0.995 -17.868 1.00 92.50 71 CYS A O 1
ATOM 517 N N . THR A 1 72 ? 14.774 2.686 -16.463 1.00 94.50 72 THR A N 1
ATOM 518 C CA . THR A 1 72 ? 14.683 1.855 -15.263 1.00 94.50 72 THR A CA 1
ATOM 519 C C . THR A 1 72 ? 13.230 1.750 -14.823 1.00 94.50 72 THR A C 1
ATOM 521 O O . THR A 1 72 ? 12.449 2.681 -15.010 1.00 94.50 72 THR A O 1
ATOM 524 N N . THR A 1 73 ? 12.861 0.610 -14.244 1.00 93.62 73 THR A N 1
ATOM 525 C CA . THR A 1 73 ? 11.548 0.453 -13.612 1.00 93.62 73 THR A CA 1
ATOM 526 C C . THR A 1 73 ? 11.624 0.984 -12.188 1.00 93.62 73 THR A C 1
ATOM 528 O O . THR A 1 73 ? 12.517 0.601 -11.434 1.00 93.62 73 THR A O 1
ATOM 531 N N . GLU A 1 74 ? 10.684 1.846 -11.824 1.00 92.25 74 GLU A N 1
ATOM 532 C CA . GLU A 1 74 ? 10.505 2.341 -10.461 1.00 92.25 74 GLU A CA 1
ATOM 533 C C . GLU A 1 74 ? 9.157 1.861 -9.910 1.00 92.25 74 GLU A C 1
ATOM 535 O O . GLU A 1 74 ? 8.247 1.505 -10.663 1.00 92.25 74 GLU A O 1
ATOM 540 N N . ALA A 1 75 ? 9.038 1.802 -8.584 1.00 92.56 75 ALA A N 1
ATOM 541 C CA . ALA A 1 75 ? 7.771 1.492 -7.945 1.00 92.56 75 ALA A CA 1
ATOM 542 C C . ALA A 1 75 ? 6.766 2.625 -8.205 1.00 92.56 75 ALA A C 1
ATOM 544 O O . ALA A 1 75 ? 7.032 3.771 -7.860 1.00 92.56 75 ALA A O 1
ATOM 545 N N . ASP A 1 76 ? 5.588 2.290 -8.741 1.00 91.44 76 ASP A N 1
ATOM 546 C CA . ASP A 1 76 ? 4.493 3.257 -8.935 1.00 91.44 76 ASP A CA 1
ATOM 547 C C . ASP A 1 76 ? 4.090 3.918 -7.604 1.00 91.44 76 ASP A C 1
ATOM 549 O O . ASP A 1 76 ? 3.827 5.118 -7.528 1.00 91.44 76 ASP A O 1
ATOM 553 N N . LYS A 1 77 ? 4.077 3.132 -6.518 1.00 88.19 77 LYS A N 1
ATOM 554 C CA . LYS A 1 77 ? 3.777 3.600 -5.160 1.00 88.19 77 LYS A CA 1
ATOM 555 C C . LYS A 1 77 ? 4.661 2.892 -4.146 1.00 88.19 77 LYS A C 1
ATOM 557 O O . LYS A 1 77 ? 4.793 1.671 -4.169 1.00 88.19 77 LYS A O 1
ATOM 562 N N . SER A 1 78 ? 5.214 3.669 -3.220 1.00 89.81 78 SER A N 1
ATOM 563 C CA . SER A 1 78 ? 5.965 3.173 -2.070 1.00 89.81 78 SER A CA 1
ATOM 564 C C . SER A 1 78 ? 5.395 3.791 -0.799 1.00 89.81 78 SER A C 1
ATOM 566 O O . SER A 1 78 ? 5.206 5.005 -0.717 1.00 89.81 78 SER A O 1
ATOM 568 N N . SER A 1 79 ? 5.084 2.952 0.186 1.00 89.50 79 SER A N 1
ATOM 569 C CA . SER A 1 79 ? 4.533 3.380 1.471 1.00 89.50 79 SER A CA 1
ATOM 570 C C . SER A 1 79 ? 5.188 2.618 2.608 1.00 89.50 79 SER A C 1
ATOM 572 O O . SER A 1 79 ? 5.353 1.402 2.528 1.00 89.50 79 SER A O 1
ATOM 574 N N . ILE A 1 80 ? 5.505 3.326 3.689 1.00 89.94 80 ILE A N 1
ATOM 575 C CA . ILE A 1 80 ? 6.052 2.737 4.910 1.00 89.94 80 ILE A CA 1
ATOM 576 C C . ILE A 1 80 ? 4.900 2.554 5.898 1.00 89.94 80 ILE A C 1
ATOM 578 O O . ILE A 1 80 ? 4.266 3.527 6.309 1.00 89.94 80 ILE A O 1
ATOM 582 N N . ALA A 1 81 ? 4.626 1.308 6.278 1.00 88.44 81 ALA A N 1
ATOM 583 C CA . ALA A 1 81 ? 3.668 1.008 7.333 1.00 88.44 81 ALA A CA 1
ATOM 584 C C . ALA A 1 81 ? 4.310 1.288 8.700 1.00 88.44 81 ALA A C 1
ATOM 586 O O . ALA A 1 81 ? 5.336 0.705 9.043 1.00 88.44 81 ALA A O 1
ATOM 587 N N . VAL A 1 82 ? 3.700 2.184 9.477 1.00 90.56 82 VAL A N 1
ATOM 588 C CA . VAL A 1 82 ? 4.144 2.533 10.832 1.00 90.56 82 VAL A CA 1
ATOM 589 C C . VAL A 1 82 ? 3.021 2.301 11.832 1.00 90.56 82 VAL A C 1
ATOM 591 O O . VAL A 1 82 ? 1.851 2.578 11.552 1.00 90.56 82 VAL A O 1
ATOM 594 N N . ALA A 1 83 ? 3.374 1.809 13.017 1.00 90.69 83 ALA A N 1
ATOM 595 C CA . ALA A 1 83 ? 2.426 1.698 14.113 1.00 90.69 83 ALA A CA 1
ATOM 596 C C . ALA A 1 83 ? 1.993 3.103 14.562 1.00 90.69 83 ALA A C 1
ATOM 598 O O . ALA A 1 83 ? 2.824 3.976 14.806 1.00 90.69 83 ALA A O 1
ATOM 599 N N . ARG A 1 84 ? 0.680 3.328 14.673 1.00 89.31 84 ARG A N 1
ATOM 600 C CA . ARG A 1 84 ? 0.115 4.607 15.150 1.00 89.31 84 ARG A CA 1
ATOM 601 C C . ARG A 1 84 ? 0.086 4.727 16.673 1.00 89.31 84 ARG A C 1
ATOM 603 O O . ARG A 1 84 ? -0.232 5.789 17.196 1.00 89.31 84 ARG A O 1
ATOM 610 N N . ALA A 1 85 ? 0.359 3.634 17.372 1.00 86.25 85 ALA A N 1
ATOM 611 C CA . ALA A 1 85 ? 0.335 3.549 18.819 1.00 86.25 85 ALA A CA 1
ATOM 612 C C . ALA A 1 85 ? 1.552 2.768 19.310 1.00 86.25 85 ALA A C 1
ATOM 614 O O . ALA A 1 85 ? 2.097 1.930 18.591 1.00 86.25 85 ALA A O 1
ATOM 615 N N . ASN A 1 86 ? 1.936 3.035 20.555 1.00 84.88 86 ASN A N 1
ATOM 616 C CA . ASN A 1 86 ? 2.948 2.257 21.255 1.00 84.88 86 ASN A CA 1
ATOM 617 C C . ASN A 1 86 ? 2.332 0.951 21.776 1.00 84.88 86 ASN A C 1
ATOM 619 O O . ASN A 1 86 ? 1.157 0.915 22.158 1.00 84.88 86 ASN A O 1
ATOM 623 N N . GLY A 1 87 ? 3.133 -0.108 21.799 1.00 86.00 87 GLY A N 1
ATOM 624 C CA . GLY A 1 87 ? 2.744 -1.414 22.317 1.00 86.00 87 GLY A CA 1
ATOM 625 C C . GLY A 1 87 ? 3.715 -2.502 21.876 1.00 86.00 87 GLY A C 1
ATOM 626 O O . GLY A 1 87 ? 4.714 -2.228 21.205 1.00 86.00 87 GLY A O 1
ATOM 627 N N . VAL A 1 88 ? 3.400 -3.738 22.239 1.00 90.56 88 VAL A N 1
ATOM 628 C CA . VAL A 1 88 ? 4.167 -4.937 21.891 1.00 90.56 88 VAL A CA 1
ATOM 629 C C . VAL A 1 88 ? 3.460 -5.676 20.759 1.00 90.56 88 VAL A C 1
ATOM 631 O O . VAL A 1 88 ? 2.235 -5.784 20.753 1.00 90.56 88 VAL A O 1
ATOM 634 N N . ILE A 1 89 ? 4.214 -6.182 19.781 1.00 92.12 89 ILE A N 1
ATOM 635 C CA . ILE A 1 89 ? 3.651 -6.988 18.688 1.00 92.12 89 ILE A CA 1
ATOM 636 C C . ILE A 1 89 ? 3.193 -8.335 19.261 1.00 92.12 89 ILE A C 1
ATOM 638 O O . ILE A 1 89 ? 4.000 -9.072 19.823 1.00 92.12 89 ILE A O 1
ATOM 642 N N . VAL A 1 90 ? 1.903 -8.640 19.126 1.00 92.69 90 VAL A N 1
ATOM 643 C CA . VAL A 1 90 ? 1.276 -9.889 19.590 1.00 92.69 90 VAL A CA 1
ATOM 644 C C . VAL A 1 90 ? 1.288 -10.940 18.486 1.00 92.69 90 VAL A C 1
ATOM 646 O O . VAL A 1 90 ? 1.601 -12.098 18.751 1.00 92.69 90 VAL A O 1
ATOM 649 N N . SER A 1 91 ? 0.982 -10.537 17.252 1.00 91.25 91 SER A N 1
ATOM 650 C CA . SER A 1 91 ? 1.090 -11.388 16.066 1.00 91.25 91 SER A CA 1
ATOM 651 C C . SER A 1 91 ? 1.619 -10.598 14.875 1.00 91.25 91 SER A C 1
ATOM 653 O O . SER A 1 91 ? 1.420 -9.383 14.774 1.00 91.25 91 SER A O 1
ATOM 655 N N . LEU A 1 92 ? 2.310 -11.307 13.987 1.00 92.56 92 LEU A N 1
ATOM 656 C CA . LEU A 1 92 ? 2.680 -10.843 12.659 1.00 92.56 92 LEU A CA 1
ATOM 657 C C . LEU A 1 92 ? 2.021 -11.809 11.678 1.00 92.56 92 LEU A C 1
ATOM 659 O O . LEU A 1 92 ? 2.364 -12.989 11.664 1.00 92.56 92 LEU A O 1
ATOM 663 N N . ASP A 1 93 ? 1.048 -11.313 10.926 1.00 90.06 93 ASP A N 1
ATOM 664 C CA . ASP A 1 93 ? 0.133 -12.146 10.139 1.00 90.06 93 ASP A CA 1
ATOM 665 C C . ASP A 1 93 ? 0.584 -12.274 8.670 1.00 90.06 93 ASP A C 1
ATOM 667 O O . ASP A 1 93 ? -0.121 -12.857 7.852 1.00 90.06 93 ASP A O 1
ATOM 671 N N . VAL A 1 94 ? 1.761 -11.731 8.335 1.00 93.12 94 VAL A N 1
ATOM 672 C CA . VAL A 1 94 ? 2.335 -11.726 6.982 1.00 93.12 94 VAL A CA 1
ATOM 673 C C . VAL A 1 94 ? 3.828 -12.036 7.005 1.00 93.12 94 VAL A C 1
ATOM 675 O O . VAL A 1 94 ? 4.544 -11.628 7.927 1.00 93.12 94 VAL A O 1
ATOM 678 N N . ASP A 1 95 ? 4.312 -12.680 5.946 1.00 92.50 95 ASP A N 1
ATOM 679 C CA . ASP A 1 95 ? 5.721 -12.991 5.752 1.00 92.50 95 ASP A CA 1
ATOM 680 C C . ASP A 1 95 ? 6.390 -12.073 4.720 1.00 92.50 95 ASP A C 1
ATOM 682 O O . ASP A 1 95 ? 5.783 -11.321 3.948 1.00 92.50 95 ASP A O 1
ATOM 686 N N . ARG A 1 96 ? 7.724 -12.098 4.717 1.00 91.50 96 ARG A N 1
ATOM 687 C CA . ARG A 1 96 ? 8.515 -11.273 3.805 1.00 91.50 96 ARG A CA 1
ATOM 688 C C . ARG A 1 96 ? 8.322 -11.732 2.359 1.00 91.50 96 ARG A C 1
ATOM 690 O O . ARG A 1 96 ? 8.749 -12.820 1.993 1.00 91.50 96 ARG A O 1
ATOM 697 N N . GLY A 1 97 ? 7.825 -10.824 1.522 1.00 92.00 97 GLY A N 1
ATOM 698 C CA . GLY A 1 97 ? 7.590 -11.074 0.096 1.00 92.00 97 GLY A CA 1
ATOM 699 C C . GLY A 1 97 ? 6.128 -11.362 -0.239 1.00 92.00 97 GLY A C 1
ATOM 700 O O . GLY A 1 97 ? 5.798 -11.463 -1.423 1.00 92.00 97 GLY A O 1
ATOM 701 N N . ASP A 1 98 ? 5.260 -11.426 0.771 1.00 91.75 98 ASP A N 1
ATOM 702 C CA . ASP A 1 98 ? 3.833 -11.612 0.566 1.00 91.75 98 ASP A CA 1
ATOM 703 C C . ASP A 1 98 ? 3.184 -10.408 -0.115 1.00 91.75 98 ASP A C 1
ATOM 705 O O . ASP A 1 98 ? 3.582 -9.247 0.040 1.00 91.75 98 ASP A O 1
ATOM 709 N N . LYS A 1 99 ? 2.150 -10.709 -0.900 1.00 91.69 99 LYS A N 1
ATOM 710 C CA . LYS A 1 99 ? 1.305 -9.704 -1.538 1.00 91.69 99 LYS A CA 1
ATOM 711 C C . LYS A 1 99 ? 0.144 -9.399 -0.609 1.00 91.69 99 LYS A C 1
ATOM 713 O O . LYS A 1 99 ? -0.721 -10.246 -0.432 1.00 91.69 99 LYS A O 1
ATOM 718 N N . VAL A 1 100 ? 0.115 -8.177 -0.095 1.00 92.69 100 VAL A N 1
ATOM 719 C CA . VAL A 1 100 ? -0.956 -7.688 0.775 1.00 92.69 100 VAL A CA 1
ATOM 720 C C . VAL A 1 100 ? -1.887 -6.740 0.028 1.00 92.69 100 VAL A C 1
ATOM 722 O O . VAL A 1 100 ? -1.486 -6.036 -0.905 1.00 92.69 100 VAL A O 1
ATOM 725 N N . THR A 1 101 ? -3.141 -6.711 0.450 1.00 91.25 101 THR A N 1
ATOM 726 C CA . THR A 1 101 ? -4.184 -5.827 -0.071 1.00 91.25 101 THR A CA 1
ATOM 727 C C . THR A 1 101 ? -4.449 -4.646 0.864 1.00 91.25 101 THR A C 1
ATOM 729 O O . THR A 1 101 ? -4.041 -4.617 2.026 1.00 91.25 101 THR A O 1
ATOM 732 N N . ALA A 1 102 ? -5.118 -3.610 0.355 1.00 89.81 102 ALA A N 1
ATOM 733 C CA . ALA A 1 102 ? -5.453 -2.447 1.168 1.00 89.81 102 ALA A CA 1
ATOM 734 C C . ALA A 1 102 ? -6.454 -2.821 2.275 1.00 89.81 102 ALA A C 1
ATOM 736 O O . ALA A 1 102 ? -7.533 -3.336 1.993 1.00 89.81 102 ALA A O 1
ATOM 737 N N . GLY A 1 103 ? -6.105 -2.508 3.526 1.00 90.75 103 GLY A N 1
ATOM 738 C CA . GLY A 1 103 ? -6.917 -2.835 4.705 1.00 90.75 103 GLY A CA 1
ATOM 739 C C . GLY A 1 103 ? -6.616 -4.202 5.322 1.00 90.75 103 GLY A C 1
ATOM 740 O O . GLY A 1 103 ? -7.226 -4.552 6.329 1.00 90.75 103 GLY A O 1
ATOM 741 N N . GLU A 1 104 ? -5.672 -4.952 4.760 1.00 91.38 104 GLU A N 1
ATOM 742 C CA . GLU A 1 104 ? -5.214 -6.211 5.332 1.00 91.38 104 GLU A CA 1
ATOM 743 C C . GLU A 1 104 ? -4.428 -5.985 6.629 1.00 91.38 104 GLU A C 1
ATOM 745 O O . GLU A 1 104 ? -3.682 -5.009 6.772 1.00 91.38 104 GLU A O 1
ATOM 750 N N . THR A 1 105 ? -4.620 -6.880 7.599 1.00 92.44 105 THR A N 1
ATOM 751 C CA . THR A 1 105 ? -3.932 -6.791 8.890 1.00 92.44 105 THR A CA 1
ATOM 752 C C . THR A 1 105 ? -2.532 -7.368 8.743 1.00 92.44 105 THR A C 1
ATOM 754 O O . THR A 1 105 ? -2.375 -8.538 8.428 1.00 92.44 105 THR A O 1
ATOM 757 N N . ILE A 1 106 ? -1.518 -6.528 8.955 1.00 92.62 106 ILE A N 1
ATOM 758 C CA . ILE A 1 106 ? -0.102 -6.914 8.858 1.00 92.62 106 ILE A CA 1
ATOM 759 C C . ILE A 1 106 ? 0.403 -7.430 10.208 1.00 92.62 106 ILE A C 1
ATOM 761 O O . ILE A 1 106 ? 1.052 -8.467 10.288 1.00 92.62 106 ILE A O 1
ATOM 765 N N . ALA A 1 107 ? 0.136 -6.678 11.274 1.00 91.12 107 ALA A N 1
ATOM 766 C CA . ALA A 1 107 ? 0.576 -7.001 12.621 1.00 91.12 107 ALA A CA 1
ATOM 767 C C . ALA A 1 107 ? -0.477 -6.557 13.631 1.00 91.12 107 ALA A C 1
ATOM 769 O O . ALA A 1 107 ? -1.028 -5.454 13.525 1.00 91.12 107 ALA A O 1
ATOM 770 N N . THR A 1 108 ? -0.697 -7.383 14.646 1.00 91.62 108 THR A N 1
ATOM 771 C CA . THR A 1 108 ? -1.586 -7.062 15.758 1.00 91.62 108 THR A CA 1
ATOM 772 C C . THR A 1 108 ? -0.762 -6.571 16.941 1.00 91.62 108 THR A C 1
ATOM 774 O O . THR A 1 108 ? 0.131 -7.263 17.430 1.00 91.62 108 THR A O 1
ATOM 777 N N . LEU A 1 109 ? -1.065 -5.359 17.409 1.00 92.31 109 LEU A N 1
ATOM 778 C CA . LEU A 1 109 ? -0.430 -4.753 18.578 1.00 92.31 109 LEU A CA 1
ATOM 779 C C . LEU A 1 109 ? -1.219 -5.077 19.848 1.00 92.31 109 LEU A C 1
ATOM 781 O O . LEU A 1 109 ? -2.452 -5.096 19.829 1.00 92.31 109 LEU A O 1
ATOM 785 N N . SER A 1 110 ? -0.515 -5.252 20.963 1.00 90.00 110 SER A N 1
ATOM 786 C CA . SER A 1 110 ? -1.123 -5.366 22.284 1.00 90.00 110 SER A CA 1
ATOM 787 C C . SER A 1 110 ? -1.971 -4.137 22.590 1.00 90.00 110 SER A C 1
ATOM 789 O O . SER A 1 110 ? -1.650 -3.007 22.211 1.00 90.00 110 SER A O 1
ATOM 791 N N . ASP A 1 111 ? -3.084 -4.363 23.279 1.00 85.69 111 ASP A N 1
ATOM 792 C CA . ASP A 1 111 ? -4.070 -3.323 23.537 1.00 85.69 111 ASP A CA 1
ATOM 793 C C . ASP A 1 111 ? -3.620 -2.301 24.603 1.00 85.69 111 ASP A C 1
ATOM 795 O O . ASP A 1 111 ? -4.127 -1.184 24.622 1.00 85.69 111 ASP A O 1
ATOM 799 N N . GLU A 1 112 ? -2.630 -2.629 25.444 1.00 87.00 112 GLU A N 1
ATOM 800 C CA . GLU A 1 112 ? -2.056 -1.741 26.480 1.00 87.00 112 GLU A CA 1
ATOM 801 C C . GLU A 1 112 ? -3.122 -0.974 27.298 1.00 87.00 112 GLU A C 1
ATOM 803 O O . GLU A 1 112 ? -2.976 0.209 27.606 1.00 87.00 112 GLU A O 1
ATOM 808 N N . GLY A 1 113 ? -4.245 -1.634 27.611 1.00 86.31 113 GLY A N 1
ATOM 809 C CA . GLY A 1 113 ? -5.348 -1.062 28.391 1.00 86.31 113 GLY A CA 1
ATOM 810 C C . GL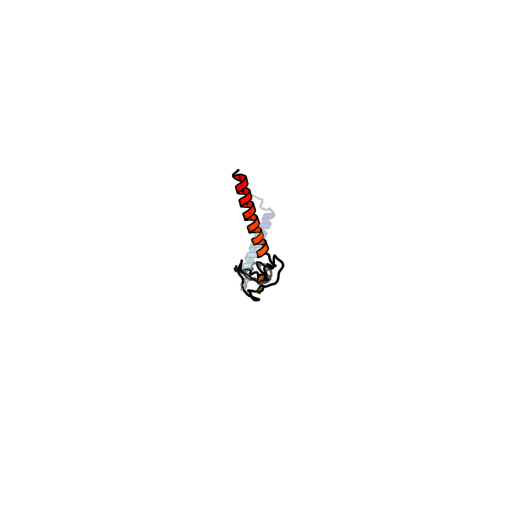Y A 1 113 ? -6.266 -0.095 27.631 1.00 86.31 113 GLY A C 1
ATOM 811 O O . GLY A 1 113 ? -7.161 0.498 28.241 1.00 86.31 113 GLY A O 1
ATOM 812 N N . ARG A 1 114 ? -6.107 0.071 26.313 1.00 89.75 114 ARG A N 1
ATOM 813 C CA . ARG A 1 114 ? -6.938 0.987 25.515 1.00 89.75 114 ARG A CA 1
ATOM 814 C C . ARG A 1 114 ? -8.391 0.535 25.426 1.00 89.75 114 ARG A C 1
ATOM 816 O O . ARG A 1 114 ? -9.272 1.386 25.509 1.00 89.75 114 ARG A O 1
ATOM 823 N N . GLN A 1 115 ? -8.679 -0.759 25.322 1.00 90.88 115 GLN A N 1
ATOM 824 C CA . GLN A 1 115 ? -10.052 -1.270 25.369 1.00 90.88 115 GLN A CA 1
ATOM 825 C C . GLN A 1 115 ? -10.717 -0.921 26.695 1.00 90.88 115 GLN A C 1
ATOM 827 O O . GLN A 1 115 ? -11.852 -0.451 26.688 1.00 90.88 115 GLN A O 1
ATOM 832 N N . ALA A 1 116 ? -10.009 -1.068 27.818 1.00 93.38 116 ALA A N 1
ATOM 833 C CA . ALA A 1 116 ? -10.538 -0.684 29.124 1.00 93.38 116 ALA A CA 1
ATOM 834 C C . ALA A 1 116 ? -10.850 0.822 29.183 1.00 93.38 116 ALA A C 1
ATOM 836 O O . ALA A 1 116 ? -11.942 1.205 29.603 1.00 93.38 116 ALA A O 1
ATOM 837 N N . ALA A 1 117 ? -9.948 1.671 28.680 1.00 93.44 117 ALA A N 1
ATOM 838 C CA . ALA A 1 117 ? -10.171 3.115 28.600 1.00 93.44 117 ALA A CA 1
ATOM 839 C C . ALA A 1 117 ? -11.368 3.479 27.701 1.00 93.44 117 ALA A C 1
ATOM 841 O O . ALA A 1 117 ? -12.176 4.339 28.054 1.00 93.44 117 ALA A O 1
ATOM 842 N N . VAL A 1 118 ? -11.531 2.796 26.564 1.00 95.94 118 VAL A N 1
ATOM 843 C CA . VAL A 1 118 ? -12.680 2.983 25.664 1.00 95.94 118 VAL A CA 1
ATOM 844 C C . VAL A 1 118 ? -13.984 2.563 26.340 1.00 95.94 118 VAL A C 1
ATOM 846 O O . VAL A 1 118 ? -14.982 3.270 26.215 1.00 95.94 118 VAL A O 1
ATOM 849 N N . LEU A 1 119 ? -14.001 1.441 27.062 1.00 96.75 119 LEU A N 1
ATOM 850 C CA . LEU A 1 119 ? -15.184 0.984 27.797 1.00 96.75 119 LEU A CA 1
ATOM 851 C C . LEU A 1 119 ? -15.574 1.971 28.900 1.00 96.75 119 LEU A C 1
ATOM 853 O O . LEU A 1 119 ? -16.742 2.341 29.000 1.00 96.75 119 LEU A O 1
ATOM 857 N N . GLN A 1 120 ? -14.599 2.459 29.667 1.00 97.31 120 GLN A N 1
ATOM 858 C CA . GLN A 1 120 ? -14.828 3.477 30.690 1.00 97.31 120 GLN A CA 1
ATOM 859 C C . GLN A 1 120 ? -15.384 4.772 30.083 1.00 97.31 120 GLN A C 1
ATOM 861 O O . GLN A 1 120 ? -16.352 5.329 30.598 1.00 97.31 120 GLN A O 1
ATOM 866 N N . ALA A 1 121 ? -14.806 5.239 28.972 1.00 97.50 121 ALA A N 1
ATOM 867 C CA . ALA A 1 121 ? -15.265 6.445 28.290 1.00 97.50 121 ALA A CA 1
ATOM 868 C C . ALA A 1 121 ? -16.694 6.294 27.743 1.00 97.50 121 ALA A C 1
ATOM 870 O O . ALA A 1 121 ? -17.484 7.230 27.841 1.00 97.50 121 ALA A O 1
ATOM 871 N N . LYS A 1 122 ? -17.048 5.116 27.213 1.00 97.94 122 LYS A N 1
ATOM 872 C CA . LYS A 1 122 ? -18.411 4.814 26.753 1.00 97.94 122 LYS A CA 1
ATOM 873 C C . LYS A 1 122 ? -19.418 4.808 27.903 1.00 97.94 122 LYS A C 1
ATOM 875 O O . LYS A 1 122 ? -20.457 5.441 27.774 1.00 97.94 122 LYS A O 1
ATOM 880 N N . ALA A 1 123 ? -19.089 4.164 29.024 1.00 97.94 123 ALA A N 1
ATOM 881 C CA . ALA A 1 123 ? -19.952 4.147 30.206 1.00 97.94 123 ALA A CA 1
ATOM 882 C C . ALA A 1 123 ? -20.172 5.560 30.774 1.00 97.94 123 ALA A C 1
ATOM 884 O O . ALA A 1 123 ? -21.292 5.933 31.117 1.00 97.94 123 ALA A O 1
ATOM 885 N N . LEU A 1 124 ? -19.114 6.378 30.813 1.00 98.06 124 LEU A N 1
ATOM 886 C CA . LEU A 1 124 ? -19.220 7.777 31.221 1.00 98.06 124 LEU A CA 1
ATOM 887 C C . LEU A 1 124 ? -20.101 8.580 30.254 1.00 98.06 124 LEU A C 1
ATOM 889 O O . LEU A 1 124 ? -20.912 9.387 30.696 1.00 98.06 124 LEU A O 1
ATOM 893 N N . LEU A 1 125 ? -19.953 8.367 28.945 1.00 98.06 125 LEU A N 1
ATOM 894 C CA . LEU A 1 125 ? -20.764 9.036 27.928 1.00 98.06 125 LEU A CA 1
ATOM 895 C C . LEU A 1 125 ? -22.251 8.696 28.083 1.00 98.06 125 LEU A C 1
ATOM 897 O O . LEU A 1 125 ? -23.076 9.606 28.072 1.00 98.06 125 LEU A O 1
ATOM 901 N N . GLU A 1 126 ? -22.578 7.423 28.299 1.00 97.88 126 GLU A N 1
ATOM 902 C CA . GLU A 1 126 ? -23.950 6.957 28.520 1.00 97.88 126 GLU A CA 1
ATOM 903 C C . GLU A 1 126 ? -24.570 7.579 29.779 1.00 97.88 126 GLU A C 1
ATOM 905 O O . GLU A 1 126 ? -25.672 8.128 29.718 1.00 97.88 126 GLU A O 1
ATOM 910 N N . GLN A 1 127 ? -23.832 7.594 30.896 1.00 97.81 127 GLN A N 1
ATOM 911 C CA . GLN A 1 127 ? -24.272 8.252 32.129 1.00 97.81 127 GLN A CA 1
ATOM 912 C C . GLN A 1 127 ? -24.592 9.734 31.888 1.00 97.81 127 GLN A C 1
ATOM 914 O O . GLN A 1 127 ? -25.654 10.220 32.278 1.00 97.81 127 GLN A O 1
ATOM 919 N N . ARG A 1 128 ? -23.684 10.465 31.231 1.00 97.75 128 ARG A N 1
ATOM 920 C CA . ARG A 1 128 ? -23.856 11.902 30.973 1.00 97.75 128 ARG A CA 1
ATOM 921 C C . ARG A 1 128 ? -25.008 12.192 30.018 1.00 97.75 128 ARG A C 1
ATOM 923 O O . ARG A 1 128 ? -25.666 13.216 30.178 1.00 97.75 128 ARG A O 1
ATOM 930 N N . GLN A 1 129 ? -25.260 11.319 29.046 1.00 97.62 129 GLN A N 1
ATOM 931 C CA . GLN A 1 129 ? -26.416 11.441 28.158 1.00 97.62 129 GLN A CA 1
ATOM 932 C C . GLN A 1 129 ? -27.726 11.268 28.921 1.00 97.62 129 GLN A C 1
ATOM 934 O O . GLN A 1 129 ? -28.604 12.116 28.792 1.00 97.62 129 GLN A O 1
ATOM 939 N N . ALA A 1 130 ? -27.820 10.259 29.790 1.00 97.12 130 ALA A N 1
ATOM 940 C CA . ALA A 1 130 ? -28.996 10.069 30.635 1.00 97.12 130 ALA A CA 1
ATOM 941 C C . ALA A 1 130 ? -29.243 11.274 31.564 1.00 97.12 130 ALA A C 1
ATOM 943 O O . ALA A 1 130 ? -30.373 11.743 31.689 1.00 97.12 130 ALA A O 1
ATOM 944 N N . GLU A 1 131 ? -28.186 11.819 32.175 1.00 97.06 131 GLU A N 1
ATOM 945 C CA . GLU A 1 131 ? -28.271 13.038 32.991 1.00 97.06 131 GLU A CA 1
ATOM 946 C C . GLU A 1 131 ? -28.719 14.257 32.168 1.00 97.06 131 GLU A C 1
ATOM 948 O O . GLU A 1 131 ? -29.529 15.059 32.635 1.00 97.06 131 GLU A O 1
ATOM 953 N N . TYR A 1 132 ? -28.208 1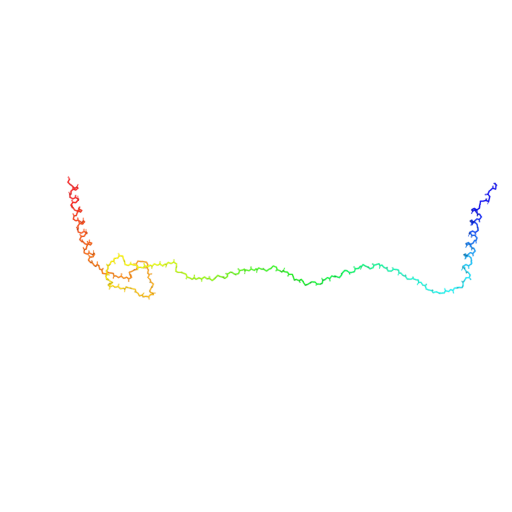4.420 30.947 1.00 97.56 132 TYR A N 1
ATOM 954 C CA . TYR A 1 132 ? -28.589 15.523 30.064 1.00 97.56 132 TYR A CA 1
ATOM 955 C C . TYR A 1 132 ? -30.059 15.437 29.644 1.00 97.56 132 TYR A C 1
ATOM 957 O O . TYR A 1 132 ? -30.782 16.428 29.746 1.00 97.56 132 TYR A O 1
ATOM 965 N N . ASP A 1 133 ? -30.513 14.260 29.217 1.00 96.81 133 ASP A N 1
ATOM 966 C CA . ASP A 1 133 ? -31.890 14.048 28.770 1.00 96.81 133 ASP A CA 1
ATOM 967 C C . ASP A 1 133 ? -32.886 14.237 29.918 1.00 96.81 133 ASP A C 1
ATOM 969 O O . ASP A 1 133 ? -33.927 14.871 29.731 1.00 96.81 133 ASP A O 1
ATOM 973 N N . ALA A 1 134 ? -32.535 13.779 31.125 1.00 95.31 134 ALA A N 1
ATOM 974 C CA . ALA A 1 134 ? -33.321 14.033 32.327 1.00 95.31 134 ALA A CA 1
ATOM 975 C C . ALA A 1 134 ? -33.438 15.536 32.631 1.00 95.31 134 ALA A C 1
ATOM 977 O O . ALA A 1 134 ? -34.532 16.012 32.918 1.00 95.31 134 ALA A O 1
ATOM 978 N N . ASN A 1 135 ? -32.342 16.296 32.520 1.00 95.25 135 ASN A N 1
ATOM 979 C CA . ASN A 1 135 ? -32.361 17.748 32.731 1.00 95.25 135 ASN A CA 1
ATOM 980 C C . ASN A 1 135 ? -33.117 18.508 31.634 1.00 95.25 135 ASN A C 1
ATOM 982 O O . ASN A 1 135 ? -33.695 19.552 31.909 1.00 95.25 135 ASN A O 1
ATOM 986 N N . LYS A 1 136 ? -33.106 18.013 30.394 1.00 94.50 136 LYS A N 1
ATOM 987 C CA . LYS A 1 136 ? -33.824 18.621 29.266 1.00 94.50 136 LYS A CA 1
ATOM 988 C C . LYS A 1 136 ? -35.338 18.395 29.333 1.00 94.50 136 LYS A C 1
ATOM 990 O O . LYS A 1 136 ? -36.090 19.174 28.754 1.00 94.50 136 LYS A O 1
ATOM 995 N N . ALA A 1 137 ? -35.774 17.303 29.957 1.00 87.44 137 ALA A N 1
ATOM 996 C CA . ALA A 1 137 ? -37.187 16.963 30.113 1.00 87.44 137 ALA A CA 1
ATOM 997 C C . ALA A 1 137 ? -37.885 17.719 31.264 1.00 87.44 137 ALA A C 1
ATOM 999 O O . ALA A 1 137 ? -39.104 17.598 31.398 1.00 87.44 137 ALA A O 1
ATOM 1000 N N . LEU A 1 138 ? -37.123 18.460 32.079 1.00 71.50 138 LEU A N 1
ATOM 1001 C CA . LEU A 1 138 ? -37.609 19.385 33.111 1.00 71.50 138 LEU A CA 1
ATOM 1002 C C . LEU A 1 138 ? -37.887 20.772 32.518 1.00 71.50 138 LEU A C 1
ATOM 1004 O O . LEU A 1 138 ? -38.880 21.389 32.963 1.00 71.50 138 LEU A O 1
#

Foldseek 3Di:
DDDCDDVVVVVVVVVVVVVVVVVVVVVPDDDDDDDDDDDDDDDDDDDDDDDDDDDDDDDDDDDDDDDDDDDDDDDPDDDDDDDPDDADWPDAPDDPPDDDDPPDDGTDGDCPCVVVVVVVVVVVVVVVVVVVVVVVVD

Radius of gyration: 69.86 Å; chains: 1; bounding box: 86×75×174 Å